Protein AF-A0A809X904-F1 (afdb_monomer)

pLDDT: mean 71.42, std 12.1, range [39.84, 95.19]

Sequence (79 aa):
MQVHPKAYLQLIARLWHFRASPPRNRDPDSQDASALLVYIAVVLALLLAVLEIDIHSAQLQSLGLLGDPIGINPIFLGP

Mean predicted aligned error: 15.93 Å

Foldseek 3Di:
DPDDVVVVVVVVVVVVVVVVDDDPDDDVVVVVVVVVVVVVVVVVVVVVVVVVCVVCVVVCVVVVNDPDPDDPDVVVVDD

Organism: NCBI:txid1355477

Radius of gyration: 21.54 Å; Cα contacts (8 Å, |Δi|>4): 9; chains: 1; bounding box: 44×50×46 Å

Solvent-accessible surface area (backbone atoms only — not comparable to full-atom values): 4915 Å² total; per-residue (Å²): 136,85,78,60,66,67,60,56,51,50,52,53,52,51,54,48,57,62,68,73,58,72,74,95,73,78,50,76,72,53,51,56,55,49,52,52,50,50,49,52,52,52,53,52,52,50,53,50,52,52,51,51,48,60,75,40,37,70,59,35,38,75,68,66,74,36,78,80,87,80,61,82,56,70,84,77,68,61,135

Structure (mmCIF, N/CA/C/O backbone):
data_AF-A0A809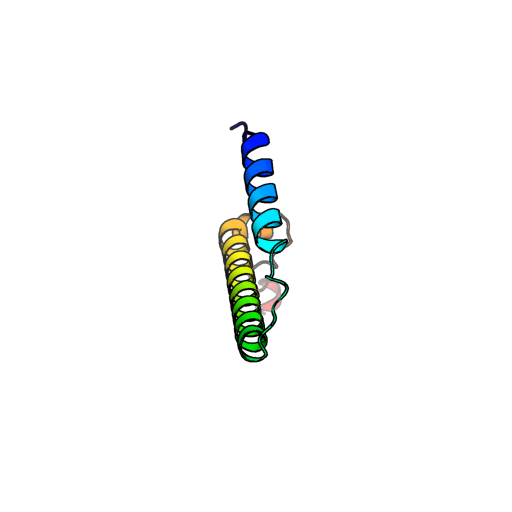X904-F1
#
_entry.id   AF-A0A809X904-F1
#
loop_
_atom_site.group_PDB
_atom_site.id
_atom_site.type_symbol
_atom_site.label_atom_id
_at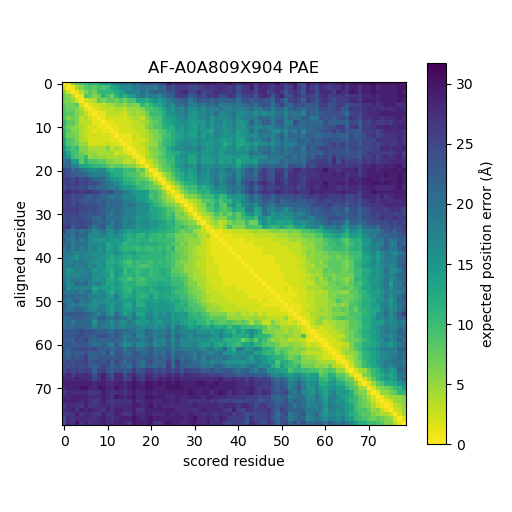om_site.label_alt_id
_atom_site.label_comp_id
_atom_site.label_asym_id
_atom_site.label_entity_id
_atom_site.label_seq_id
_atom_site.pdbx_PDB_ins_code
_atom_site.Cartn_x
_atom_site.Cartn_y
_atom_site.Cartn_z
_atom_site.occupancy
_atom_site.B_iso_or_equiv
_atom_site.auth_seq_id
_atom_site.auth_comp_id
_ato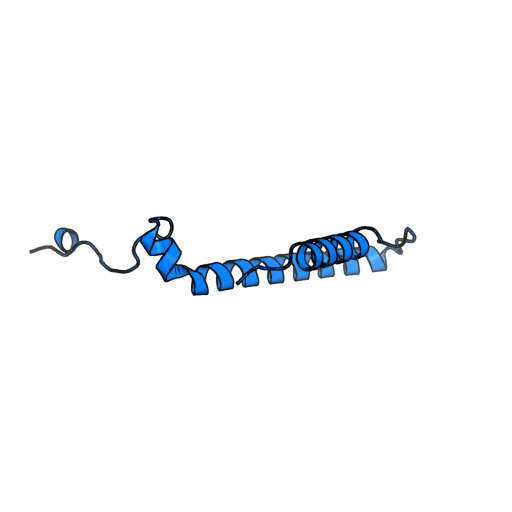m_site.auth_asym_id
_atom_site.auth_atom_id
_atom_site.pdbx_PDB_model_num
ATOM 1 N N . MET A 1 1 ? -1.138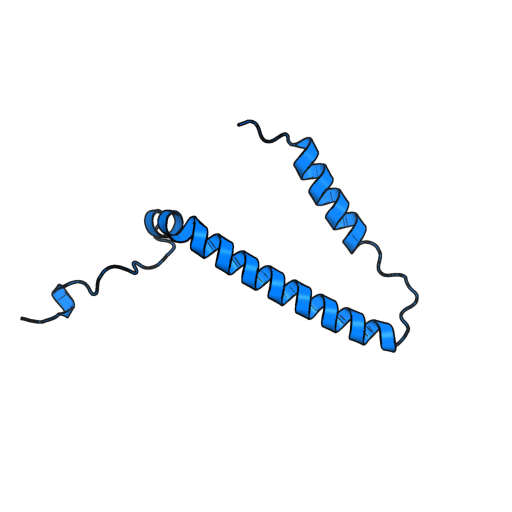 18.360 18.078 1.00 39.84 1 MET A N 1
ATOM 2 C CA . MET A 1 1 ? 0.055 18.266 17.207 1.00 39.84 1 MET A CA 1
ATOM 3 C C . MET A 1 1 ? -0.320 18.754 15.816 1.00 39.84 1 MET A C 1
ATOM 5 O O . MET A 1 1 ? -1.087 18.086 15.142 1.00 39.84 1 MET A O 1
ATOM 9 N N . GLN A 1 2 ? 0.130 19.949 15.421 1.00 55.72 2 GLN A N 1
ATOM 10 C CA . GLN A 1 2 ? -0.129 20.498 14.085 1.00 55.72 2 GLN A CA 1
ATOM 11 C C . GLN A 1 2 ? 0.963 19.988 13.143 1.00 55.72 2 GLN A C 1
ATOM 13 O O . GLN A 1 2 ? 2.103 20.444 13.201 1.00 55.72 2 GLN A O 1
ATOM 18 N N . VAL A 1 3 ? 0.640 18.984 12.330 1.00 56.94 3 VAL A N 1
ATOM 19 C CA . VAL A 1 3 ? 1.573 18.450 11.334 1.00 56.94 3 VAL A CA 1
ATOM 20 C C . VAL A 1 3 ? 1.746 19.520 10.260 1.00 56.94 3 VAL A C 1
ATOM 22 O O . VAL A 1 3 ? 0.790 19.907 9.594 1.00 56.94 3 VAL A O 1
ATOM 25 N N . HIS A 1 4 ? 2.954 20.067 10.158 1.00 60.44 4 HIS A N 1
ATOM 26 C CA . HIS A 1 4 ? 3.254 21.232 9.333 1.00 60.44 4 HIS A CA 1
ATOM 27 C C . HIS A 1 4 ? 3.068 20.877 7.838 1.00 60.44 4 HIS A C 1
ATOM 29 O O . HIS A 1 4 ? 3.882 20.129 7.287 1.00 60.44 4 HIS A O 1
ATOM 35 N N . PRO A 1 5 ? 2.036 21.397 7.141 1.00 69.81 5 PRO A N 1
ATOM 36 C CA . PRO A 1 5 ? 1.606 20.893 5.827 1.00 69.81 5 PRO A CA 1
ATOM 37 C C . PRO A 1 5 ? 2.671 21.063 4.734 1.00 69.81 5 PRO A C 1
ATOM 39 O O . PRO A 1 5 ? 2.722 20.300 3.772 1.00 69.81 5 PRO A O 1
ATOM 42 N N . LYS A 1 6 ? 3.589 22.022 4.915 1.00 70.81 6 LYS A N 1
ATOM 43 C CA . LYS A 1 6 ? 4.739 22.229 4.023 1.00 70.81 6 LYS A CA 1
ATOM 44 C C . LYS A 1 6 ? 5.712 21.047 4.011 1.00 70.81 6 LYS A C 1
ATOM 46 O O . LYS A 1 6 ? 6.240 20.739 2.950 1.00 70.81 6 LYS A O 1
ATOM 51 N N . ALA A 1 7 ? 5.925 20.376 5.145 1.00 73.38 7 ALA A N 1
ATOM 52 C CA . ALA A 1 7 ? 6.849 19.242 5.218 1.00 73.38 7 ALA A CA 1
ATOM 53 C C . ALA A 1 7 ? 6.305 18.033 4.442 1.00 73.38 7 ALA A C 1
ATOM 55 O O . ALA A 1 7 ? 7.038 17.373 3.710 1.00 73.38 7 ALA A O 1
ATOM 56 N N . TYR A 1 8 ? 4.995 17.800 4.538 1.00 73.31 8 TYR A N 1
ATOM 57 C CA . TYR A 1 8 ? 4.308 16.746 3.795 1.00 73.31 8 TYR A CA 1
ATOM 58 C C . TYR A 1 8 ? 4.346 16.995 2.280 1.00 73.31 8 TYR A C 1
ATOM 60 O O . TYR A 1 8 ? 4.697 16.106 1.507 1.00 73.31 8 TYR A O 1
ATOM 68 N N . LEU A 1 9 ? 4.089 18.233 1.850 1.00 80.50 9 LEU A N 1
ATOM 69 C CA . LEU A 1 9 ? 4.193 18.612 0.438 1.00 80.50 9 LEU A CA 1
ATOM 70 C C . LEU A 1 9 ? 5.624 18.479 -0.099 1.00 80.50 9 LEU A C 1
ATOM 72 O O . LEU A 1 9 ? 5.810 18.036 -1.229 1.00 80.50 9 LEU A O 1
ATOM 76 N N . GLN A 1 10 ? 6.637 18.812 0.704 1.00 79.19 10 GLN A N 1
ATOM 77 C CA . GLN A 1 10 ? 8.042 18.622 0.332 1.00 79.19 10 GLN A CA 1
ATOM 78 C C . GLN A 1 10 ? 8.410 17.143 0.198 1.00 79.19 10 GLN A C 1
ATOM 80 O O . GLN A 1 10 ? 9.126 16.776 -0.734 1.00 79.19 10 GLN A O 1
ATOM 85 N N . LEU A 1 11 ? 7.894 16.293 1.088 1.00 77.31 11 LEU A N 1
ATOM 86 C CA . LEU A 1 11 ? 8.066 14.846 1.005 1.00 77.31 11 LEU A CA 1
ATOM 87 C C . LEU A 1 11 ? 7.455 14.298 -0.295 1.00 77.31 11 LEU A C 1
ATOM 89 O O . LEU A 1 11 ? 8.125 13.580 -1.038 1.00 77.31 11 LEU A O 1
ATOM 93 N N . ILE A 1 12 ? 6.217 14.699 -0.609 1.00 78.62 12 ILE A N 1
ATOM 94 C CA . ILE A 1 12 ? 5.521 14.287 -1.835 1.00 78.62 12 ILE A CA 1
ATOM 95 C C . ILE A 1 12 ? 6.256 14.788 -3.080 1.00 78.62 12 ILE A C 1
ATOM 97 O O . ILE A 1 12 ? 6.477 14.014 -4.009 1.00 78.62 12 ILE A O 1
ATOM 101 N N . ALA A 1 13 ? 6.681 16.054 -3.100 1.00 78.69 13 ALA A N 1
ATOM 102 C CA . ALA A 1 13 ? 7.424 16.626 -4.221 1.00 78.69 13 ALA A CA 1
ATOM 103 C C . ALA A 1 13 ? 8.753 15.892 -4.457 1.00 78.69 13 ALA A C 1
ATOM 105 O O . ALA A 1 13 ? 9.133 15.641 -5.602 1.00 78.69 13 ALA A O 1
ATOM 106 N N . ARG A 1 14 ? 9.438 15.485 -3.380 1.00 72.75 14 ARG A N 1
ATOM 107 C CA . ARG A 1 14 ? 10.685 14.720 -3.463 1.00 72.75 14 ARG A CA 1
ATOM 108 C C . ARG A 1 14 ? 10.466 13.320 -4.028 1.00 72.75 14 ARG A C 1
ATOM 110 O O . ARG A 1 14 ? 11.239 12.893 -4.884 1.00 72.75 14 ARG A O 1
ATOM 117 N N . LEU A 1 15 ? 9.393 12.644 -3.612 1.00 74.56 15 LEU A N 1
ATOM 118 C CA . LEU A 1 15 ? 8.978 11.371 -4.208 1.00 74.56 15 LEU A CA 1
ATOM 119 C C . LEU A 1 15 ? 8.670 11.523 -5.704 1.00 74.56 15 LEU A C 1
ATOM 121 O O . LEU A 1 15 ? 9.064 10.682 -6.511 1.00 74.56 15 LEU A O 1
ATOM 125 N N . TRP A 1 16 ? 7.995 12.609 -6.085 1.00 72.50 16 TRP A N 1
ATOM 126 C CA . TRP A 1 16 ? 7.635 12.878 -7.476 1.00 72.50 16 TRP A CA 1
ATOM 127 C C . TRP A 1 16 ? 8.865 13.119 -8.353 1.00 72.50 16 TRP A C 1
ATOM 129 O O . TRP A 1 16 ? 8.967 12.557 -9.440 1.00 72.50 16 TRP A O 1
ATOM 139 N N . HIS A 1 17 ? 9.838 13.885 -7.859 1.00 67.94 17 HIS A N 1
ATOM 140 C CA . HIS A 1 17 ? 11.084 14.152 -8.574 1.00 67.94 17 HIS A CA 1
ATOM 141 C C . HIS A 1 17 ? 11.942 12.889 -8.745 1.00 67.94 17 HIS A C 1
ATOM 143 O O . HIS A 1 17 ? 12.590 12.715 -9.777 1.00 67.94 17 HIS A O 1
ATOM 149 N N . PHE A 1 18 ? 11.930 11.989 -7.759 1.00 63.41 18 PHE A N 1
ATOM 150 C CA . PHE A 1 18 ? 12.599 10.692 -7.866 1.00 63.41 18 PHE A CA 1
ATOM 151 C C . PHE A 1 18 ? 11.939 9.804 -8.931 1.00 63.41 18 PHE A C 1
ATOM 153 O O . PHE A 1 18 ? 12.621 9.134 -9.700 1.00 63.41 18 PHE A O 1
ATOM 160 N N . ARG A 1 19 ? 10.605 9.856 -9.038 1.00 62.31 19 ARG A N 1
ATOM 161 C CA . ARG A 1 19 ? 9.837 9.107 -10.043 1.00 62.31 19 ARG A CA 1
ATOM 162 C C . ARG A 1 19 ? 9.940 9.698 -11.456 1.00 62.31 19 ARG A C 1
ATOM 164 O O . ARG A 1 19 ? 9.849 8.955 -12.429 1.00 62.31 19 ARG A O 1
ATOM 171 N N . ALA A 1 20 ? 10.123 11.013 -11.579 1.00 58.75 20 ALA A N 1
ATOM 172 C CA . ALA A 1 20 ? 10.124 11.733 -12.855 1.00 58.75 20 ALA A CA 1
ATOM 173 C C . ALA A 1 20 ? 11.428 11.608 -13.664 1.00 58.75 20 ALA A C 1
ATOM 175 O O . ALA A 1 20 ? 11.478 12.082 -14.797 1.00 58.75 20 ALA A O 1
ATOM 176 N N . SER A 1 21 ? 12.468 10.962 -13.129 1.00 60.03 21 SER A N 1
ATOM 177 C CA . SER A 1 21 ? 13.721 10.748 -13.857 1.00 60.03 21 SER A CA 1
ATOM 178 C C . SER A 1 21 ? 14.079 9.267 -13.986 1.00 60.03 21 SER A C 1
ATOM 180 O O . SER A 1 21 ? 14.955 8.782 -13.269 1.00 60.03 21 SER A O 1
ATOM 182 N N . PRO A 1 22 ? 13.520 8.543 -14.968 1.00 59.84 22 PRO A N 1
ATOM 183 C CA . PRO A 1 22 ? 14.299 7.530 -15.646 1.00 59.84 22 PRO A CA 1
ATOM 184 C C . PRO A 1 22 ? 15.180 8.228 -16.702 1.00 59.84 22 PRO A C 1
ATOM 186 O O . PRO A 1 22 ? 14.650 8.946 -17.558 1.00 59.84 22 PRO A O 1
ATOM 189 N N . PRO A 1 23 ? 16.513 8.052 -16.686 1.00 58.03 23 PRO A N 1
ATOM 190 C CA . PRO A 1 23 ? 17.348 8.501 -17.790 1.00 58.03 23 PRO A CA 1
ATOM 191 C C . PRO A 1 23 ? 16.863 7.824 -19.078 1.00 58.03 23 PRO A C 1
ATOM 193 O O . PRO A 1 23 ? 16.659 6.614 -19.144 1.00 58.03 23 PRO A O 1
ATOM 196 N N . ARG A 1 24 ? 16.652 8.631 -20.119 1.00 56.38 24 ARG A N 1
ATOM 197 C CA . ARG A 1 24 ? 16.124 8.233 -21.436 1.00 56.38 24 ARG A CA 1
ATOM 198 C C . ARG A 1 24 ? 17.110 7.387 -22.268 1.00 56.38 24 ARG A C 1
ATOM 200 O O . ARG A 1 24 ? 16.923 7.241 -23.469 1.00 56.38 24 ARG A O 1
ATOM 207 N N . ASN A 1 25 ? 18.137 6.808 -21.651 1.00 59.69 25 ASN A N 1
ATOM 208 C CA . ASN A 1 25 ? 19.049 5.873 -22.300 1.00 59.69 25 ASN A CA 1
ATOM 209 C C . ASN A 1 25 ? 18.873 4.496 -21.653 1.00 59.69 25 ASN A C 1
ATOM 211 O O . ASN A 1 25 ? 19.561 4.154 -20.696 1.00 59.69 25 ASN A O 1
ATOM 215 N N . ARG A 1 26 ? 17.852 3.762 -22.108 1.00 56.94 26 ARG A N 1
ATOM 216 C CA . ARG A 1 26 ? 17.595 2.389 -21.672 1.00 56.94 26 ARG A CA 1
ATOM 217 C C . ARG A 1 26 ? 18.557 1.471 -22.414 1.00 56.94 26 ARG A C 1
ATOM 219 O O . ARG A 1 26 ? 18.249 1.046 -23.524 1.00 56.94 26 ARG A O 1
ATOM 226 N N . ASP A 1 27 ? 19.694 1.169 -21.801 1.00 60.38 27 ASP A N 1
ATOM 227 C CA . ASP A 1 27 ? 20.406 -0.062 -22.138 1.00 60.38 27 ASP A CA 1
ATOM 228 C C . ASP A 1 27 ? 19.481 -1.253 -21.832 1.00 60.38 27 ASP A C 1
ATOM 230 O O . ASP A 1 27 ? 18.756 -1.202 -20.831 1.00 60.38 27 ASP A O 1
ATOM 234 N N . PRO A 1 28 ? 19.464 -2.318 -22.646 1.00 60.59 28 PRO A N 1
ATOM 235 C CA . PRO A 1 28 ? 18.622 -3.490 -22.394 1.00 60.59 28 PRO A CA 1
ATOM 236 C C . PRO A 1 28 ? 18.872 -4.098 -20.999 1.00 60.59 28 PRO A C 1
ATOM 238 O O . PRO A 1 28 ? 17.914 -4.433 -20.310 1.00 60.59 28 PRO A O 1
ATOM 241 N N . ASP A 1 29 ? 20.116 -4.077 -20.506 1.00 59.75 29 ASP A N 1
ATOM 242 C CA . ASP A 1 29 ? 20.479 -4.489 -19.135 1.00 59.75 29 ASP A CA 1
ATOM 243 C C . ASP A 1 29 ? 19.841 -3.61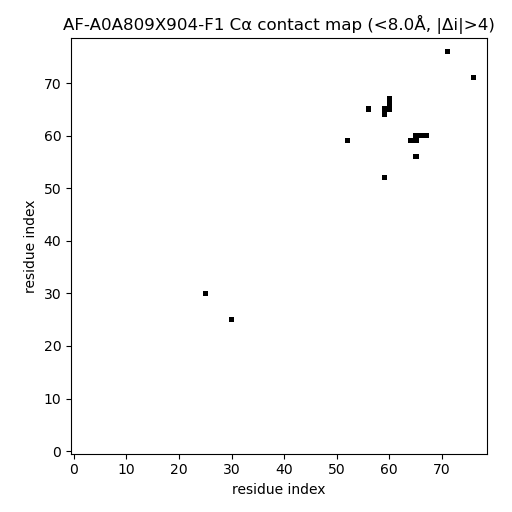4 -18.034 1.00 59.75 29 ASP A C 1
ATOM 245 O O . ASP A 1 29 ? 19.558 -4.069 -16.924 1.00 59.75 29 ASP A O 1
ATOM 249 N N . SER A 1 30 ? 19.570 -2.336 -18.324 1.00 57.53 30 SER A N 1
ATOM 250 C CA . SER A 1 30 ? 18.920 -1.424 -17.369 1.00 57.53 30 SER A CA 1
ATOM 251 C C . SER A 1 30 ? 17.419 -1.697 -17.212 1.00 57.53 30 SER A C 1
ATOM 253 O O . SER A 1 30 ? 16.812 -1.290 -16.217 1.00 57.53 30 SER A O 1
ATOM 255 N N . GLN A 1 31 ? 16.805 -2.388 -18.178 1.00 60.59 31 GLN A N 1
ATOM 256 C CA . GLN A 1 31 ? 15.383 -2.718 -18.155 1.00 60.59 31 GLN A CA 1
ATOM 257 C C . GLN A 1 31 ? 15.083 -3.837 -17.149 1.00 60.59 31 GLN A C 1
ATOM 259 O O . GLN A 1 31 ? 14.107 -3.732 -16.402 1.00 60.59 31 GLN A O 1
ATOM 264 N N . ASP A 1 32 ? 15.969 -4.828 -17.045 1.00 60.31 32 ASP A N 1
ATOM 265 C CA . ASP A 1 32 ? 15.869 -5.904 -16.054 1.00 60.31 32 ASP A CA 1
ATOM 266 C C . ASP A 1 32 ? 16.133 -5.385 -14.635 1.00 60.31 32 ASP A C 1
ATOM 268 O O . ASP A 1 32 ? 15.371 -5.675 -13.706 1.00 60.31 32 ASP A O 1
ATOM 272 N N . ALA A 1 33 ? 17.134 -4.510 -14.470 1.00 61.44 33 ALA A N 1
ATOM 273 C CA . ALA A 1 33 ? 17.371 -3.810 -13.207 1.00 61.44 33 ALA A CA 1
ATOM 274 C C . ALA A 1 33 ? 16.159 -2.950 -12.794 1.00 61.44 33 ALA A C 1
ATOM 276 O O . ALA A 1 33 ? 15.781 -2.919 -11.621 1.00 61.44 33 ALA A O 1
ATOM 277 N N . SER A 1 34 ? 15.495 -2.297 -13.757 1.00 71.00 34 SER A N 1
ATOM 278 C CA . SER A 1 34 ? 14.259 -1.547 -13.513 1.00 71.00 34 SER A CA 1
ATOM 279 C C . SER A 1 34 ? 13.105 -2.453 -13.078 1.00 71.00 34 SER A C 1
ATOM 281 O O . SER A 1 34 ? 12.336 -2.054 -12.204 1.00 71.00 34 SER A O 1
ATOM 283 N N . ALA A 1 35 ? 12.953 -3.643 -13.662 1.00 78.44 35 ALA A N 1
ATOM 284 C CA . ALA A 1 35 ? 11.896 -4.581 -13.284 1.00 78.44 35 ALA A CA 1
ATOM 285 C C . ALA A 1 35 ? 12.108 -5.133 -11.865 1.00 78.44 35 ALA A C 1
ATOM 287 O O . ALA A 1 35 ? 11.166 -5.169 -11.072 1.00 78.44 35 ALA A O 1
ATOM 288 N N . LEU A 1 36 ? 13.350 -5.476 -11.512 1.00 80.81 36 LEU A N 1
ATOM 289 C CA . LEU A 1 36 ? 13.713 -5.933 -10.170 1.00 80.81 36 LEU A CA 1
ATOM 290 C C . LEU A 1 36 ? 13.493 -4.842 -9.112 1.00 80.81 36 LEU A C 1
ATOM 292 O O . LEU A 1 36 ? 12.930 -5.116 -8.056 1.00 80.81 36 LEU A O 1
ATOM 296 N N . LEU A 1 37 ? 13.866 -3.591 -9.396 1.00 82.00 37 LEU A N 1
ATOM 297 C CA . LEU A 1 37 ? 13.605 -2.471 -8.486 1.00 82.00 37 LEU A CA 1
ATOM 298 C C . LEU A 1 37 ? 12.107 -2.209 -8.299 1.00 82.00 37 LEU A C 1
ATOM 300 O O . LEU A 1 37 ? 11.674 -1.935 -7.181 1.00 82.00 37 LEU A O 1
ATOM 304 N N . VAL A 1 38 ? 11.308 -2.325 -9.365 1.00 82.88 38 VAL A N 1
ATOM 305 C CA . VAL A 1 38 ? 9.844 -2.237 -9.268 1.00 82.88 38 VAL A CA 1
ATOM 306 C C . VAL A 1 38 ? 9.296 -3.378 -8.415 1.00 82.88 38 VAL A C 1
ATOM 308 O O . VAL A 1 38 ? 8.483 -3.125 -7.530 1.00 82.88 38 VAL A O 1
ATOM 311 N N . TYR A 1 39 ? 9.769 -4.609 -8.618 1.00 83.56 39 TYR A N 1
ATOM 312 C CA . TYR A 1 39 ? 9.372 -5.757 -7.806 1.00 83.56 39 TYR A CA 1
ATOM 313 C C . TYR A 1 39 ? 9.695 -5.542 -6.321 1.00 83.56 39 TYR A C 1
ATOM 315 O O . TYR A 1 39 ? 8.815 -5.678 -5.474 1.00 83.56 39 TYR A O 1
ATOM 323 N N . ILE A 1 40 ? 10.922 -5.115 -6.003 1.00 88.25 40 ILE A N 1
ATOM 324 C CA . ILE A 1 40 ? 11.339 -4.801 -4.630 1.00 88.25 40 ILE A CA 1
ATOM 325 C C . ILE A 1 40 ? 10.466 -3.690 -4.038 1.00 88.25 40 ILE A C 1
ATOM 327 O O . ILE A 1 40 ? 9.997 -3.821 -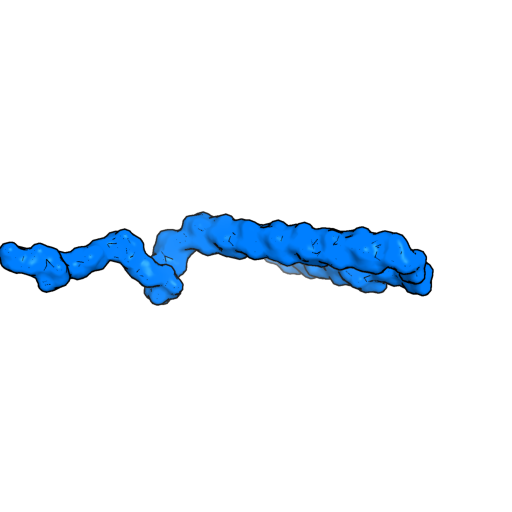2.910 1.00 88.25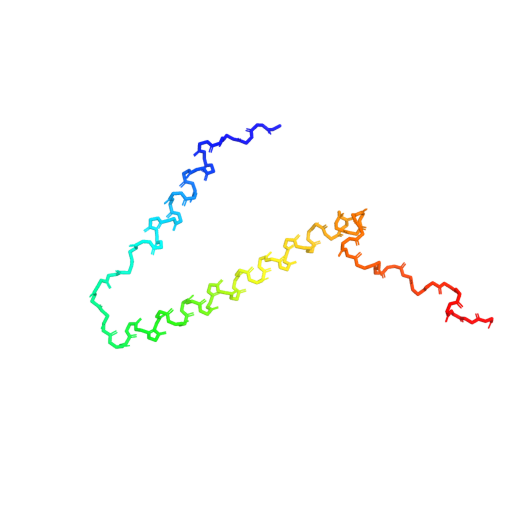 40 ILE A O 1
ATOM 331 N N . ALA A 1 41 ? 10.203 -2.618 -4.789 1.00 89.19 41 ALA A N 1
ATOM 332 C CA . ALA A 1 41 ? 9.355 -1.524 -4.327 1.00 89.19 41 ALA A CA 1
ATOM 333 C C . ALA A 1 41 ? 7.921 -1.990 -4.021 1.00 89.19 41 ALA A C 1
ATOM 335 O O . ALA A 1 41 ? 7.355 -1.581 -3.009 1.00 89.19 41 ALA A O 1
ATOM 336 N N . VAL A 1 42 ? 7.350 -2.869 -4.852 1.00 91.50 42 VAL A N 1
ATOM 337 C CA . VAL A 1 42 ? 6.022 -3.463 -4.624 1.00 91.50 42 VAL A CA 1
ATOM 338 C C . VAL A 1 42 ? 6.019 -4.336 -3.370 1.00 91.50 42 VAL A C 1
ATOM 340 O O . VAL A 1 42 ? 5.126 -4.190 -2.539 1.00 91.50 42 VAL A O 1
ATOM 343 N N . VAL A 1 43 ? 7.025 -5.199 -3.191 1.00 95.06 43 VAL A N 1
ATOM 344 C CA . VAL A 1 43 ? 7.147 -6.054 -1.998 1.00 95.06 43 VAL A CA 1
ATOM 345 C C . VAL A 1 43 ? 7.288 -5.209 -0.731 1.00 95.06 43 VAL A C 1
ATOM 347 O O . VAL A 1 43 ? 6.583 -5.449 0.245 1.00 95.06 43 VAL A O 1
ATOM 350 N N . LEU A 1 44 ? 8.145 -4.186 -0.745 1.00 94.75 44 LEU A N 1
ATOM 351 C CA . LEU A 1 44 ? 8.316 -3.277 0.391 1.00 94.75 44 LEU A CA 1
ATOM 352 C C . LEU A 1 44 ? 7.027 -2.514 0.714 1.00 94.75 44 LEU A C 1
ATOM 354 O O . LEU A 1 44 ? 6.669 -2.398 1.884 1.00 94.75 44 LEU A O 1
ATOM 358 N N . ALA A 1 45 ? 6.314 -2.025 -0.303 1.00 92.00 45 ALA A N 1
ATOM 359 C CA . ALA A 1 45 ? 5.032 -1.353 -0.115 1.00 92.00 45 ALA A CA 1
ATOM 360 C C . ALA A 1 45 ? 3.980 -2.295 0.492 1.00 92.00 45 ALA A C 1
ATOM 362 O O . ALA A 1 45 ? 3.236 -1.885 1.380 1.00 92.00 45 ALA A O 1
ATOM 363 N N . LEU A 1 46 ? 3.948 -3.558 0.057 1.00 95.19 46 LEU A N 1
ATOM 364 C CA . LEU A 1 46 ? 3.049 -4.569 0.607 1.00 95.19 46 LEU A CA 1
ATOM 365 C C . LEU A 1 46 ? 3.372 -4.873 2.076 1.00 95.19 46 LEU A C 1
ATOM 367 O O . LEU A 1 46 ? 2.467 -4.900 2.903 1.00 95.19 46 LEU A O 1
ATOM 371 N N . LEU A 1 47 ? 4.653 -5.050 2.413 1.00 94.31 47 LEU A N 1
ATOM 372 C CA . LEU A 1 47 ? 5.092 -5.286 3.792 1.00 94.31 47 LEU A CA 1
ATOM 373 C C . LEU A 1 47 ? 4.753 -4.106 4.708 1.00 94.31 47 LEU A C 1
ATOM 375 O O . LEU A 1 47 ? 4.269 -4.316 5.816 1.00 94.31 47 LEU A O 1
ATOM 379 N N . LEU A 1 48 ? 4.961 -2.874 4.236 1.00 91.19 48 LEU A N 1
ATOM 380 C CA . LEU A 1 48 ? 4.573 -1.669 4.968 1.00 91.19 48 LEU A CA 1
ATOM 381 C C . LEU A 1 48 ? 3.062 -1.596 5.180 1.00 91.19 48 LEU A C 1
ATOM 383 O O . LEU A 1 48 ? 2.630 -1.271 6.278 1.00 91.19 48 LEU A O 1
ATOM 387 N N . ALA A 1 49 ? 2.260 -1.927 4.166 1.00 88.75 49 ALA A N 1
ATOM 388 C CA . ALA A 1 49 ? 0.808 -1.952 4.303 1.00 88.75 49 ALA A CA 1
ATOM 389 C C . ALA A 1 49 ? 0.356 -2.974 5.356 1.00 88.75 49 ALA A C 1
ATOM 391 O O . ALA A 1 49 ? -0.490 -2.659 6.187 1.00 88.75 49 ALA A O 1
ATOM 392 N N . VAL A 1 50 ? 0.945 -4.175 5.360 1.00 88.25 50 VAL A N 1
ATOM 393 C CA . VAL A 1 50 ? 0.661 -5.195 6.381 1.00 88.25 50 VAL A CA 1
ATOM 394 C C . VAL A 1 50 ? 1.079 -4.713 7.772 1.00 88.25 50 VAL A C 1
ATOM 396 O O . VAL A 1 50 ? 0.307 -4.868 8.711 1.00 88.25 50 VAL A O 1
ATOM 399 N N . LEU A 1 51 ? 2.253 -4.091 7.905 1.00 90.12 51 LEU A N 1
ATOM 400 C CA . LEU A 1 51 ? 2.731 -3.550 9.180 1.00 90.12 51 LEU A CA 1
ATOM 401 C C . LEU A 1 51 ? 1.824 -2.429 9.709 1.00 90.12 51 LEU A C 1
ATOM 403 O O . LEU A 1 51 ? 1.512 -2.395 10.894 1.00 90.12 51 LEU A O 1
ATOM 407 N N . GLU A 1 52 ? 1.378 -1.530 8.836 1.00 85.69 52 GLU A N 1
ATOM 408 C CA . GLU A 1 52 ? 0.448 -0.457 9.190 1.00 85.69 52 GLU A CA 1
ATOM 409 C C . GLU A 1 52 ? -0.891 -1.037 9.675 1.00 85.69 52 GLU A C 1
ATOM 411 O O . GLU A 1 52 ? -1.424 -0.614 10.700 1.00 85.69 52 GLU A O 1
ATOM 416 N N . ILE A 1 53 ? -1.413 -2.054 8.978 1.00 81.81 53 ILE A N 1
ATOM 417 C CA . ILE A 1 53 ? -2.629 -2.771 9.384 1.00 81.81 53 ILE A CA 1
ATOM 418 C C . ILE A 1 53 ? -2.431 -3.468 10.733 1.00 81.81 53 ILE A C 1
ATOM 420 O O . ILE A 1 53 ? -3.354 -3.459 11.539 1.00 81.81 53 ILE A O 1
ATOM 424 N N . ASP A 1 54 ? -1.259 -4.048 10.997 1.00 81.31 54 ASP A N 1
ATOM 425 C CA . ASP A 1 54 ? -0.941 -4.712 12.266 1.00 81.31 54 ASP A CA 1
ATOM 426 C C . ASP A 1 54 ? -0.891 -3.714 13.436 1.00 81.31 54 ASP A C 1
ATOM 428 O O . ASP A 1 54 ? -1.549 -3.918 14.459 1.00 81.31 54 ASP A O 1
ATOM 432 N N . ILE A 1 55 ? -0.220 -2.570 13.255 1.00 84.06 55 ILE A N 1
ATOM 433 C CA . ILE A 1 55 ? -0.154 -1.486 14.253 1.00 84.06 55 ILE A CA 1
ATOM 434 C C . ILE A 1 55 ? -1.545 -0.913 14.536 1.00 84.06 55 ILE A C 1
ATOM 436 O O . ILE A 1 55 ? -1.911 -0.674 15.689 1.00 84.06 55 ILE A O 1
ATOM 440 N N . HIS A 1 56 ? -2.339 -0.702 13.487 1.00 80.00 56 HIS A N 1
ATOM 441 C CA . HIS A 1 56 ? -3.688 -0.157 13.594 1.00 80.00 56 HIS A CA 1
ATOM 442 C C . HIS A 1 56 ? -4.762 -1.240 13.732 1.00 80.00 56 HIS A C 1
ATOM 444 O O . HIS A 1 56 ? -5.950 -0.923 13.681 1.00 80.00 56 HIS A O 1
ATOM 450 N N . SER A 1 57 ? -4.384 -2.499 13.958 1.00 70.62 57 SER A N 1
ATOM 451 C CA . SER A 1 57 ? -5.302 -3.645 13.952 1.00 70.62 57 SER A CA 1
ATOM 452 C C . SER A 1 57 ? -6.426 -3.485 14.970 1.00 70.62 57 SER A C 1
ATOM 454 O O . SER A 1 57 ? -7.588 -3.680 14.629 1.00 70.62 57 SER A O 1
ATOM 456 N N . ALA A 1 58 ? -6.117 -3.021 16.183 1.00 66.38 58 ALA A N 1
ATOM 457 C CA . ALA A 1 58 ? -7.110 -2.743 17.221 1.00 66.38 58 ALA A CA 1
ATOM 458 C C . ALA A 1 58 ? -8.095 -1.622 16.824 1.00 66.38 58 ALA A C 1
ATOM 460 O O . ALA A 1 58 ? -9.289 -1.698 17.115 1.00 66.38 58 ALA A O 1
ATOM 461 N N . GLN A 1 59 ? -7.626 -0.587 16.117 1.00 73.00 59 GLN A N 1
ATOM 462 C CA . GLN A 1 59 ? -8.495 0.475 15.595 1.00 73.00 59 GLN A CA 1
ATOM 463 C C . GLN A 1 59 ? -9.343 -0.022 14.421 1.00 73.00 59 GLN A C 1
ATOM 465 O O . GLN A 1 59 ? -10.538 0.258 14.372 1.00 73.00 59 GLN A O 1
ATOM 470 N N . LEU A 1 60 ? -8.767 -0.807 13.513 1.00 70.31 60 LEU A N 1
ATOM 471 C CA . LEU A 1 60 ? -9.487 -1.422 12.398 1.00 70.31 60 LEU A CA 1
ATOM 472 C C . LEU A 1 60 ? -10.546 -2.422 12.883 1.00 70.31 60 LEU A C 1
ATOM 474 O O . LEU A 1 60 ? -11.639 -2.458 12.322 1.00 70.31 60 LEU A O 1
ATOM 478 N N . GLN A 1 61 ? -10.271 -3.165 13.957 1.00 69.94 61 GLN A N 1
ATOM 479 C CA . GLN A 1 61 ? -11.256 -3.998 14.655 1.00 69.94 61 GLN A CA 1
ATOM 480 C C . GLN A 1 61 ? -12.382 -3.148 15.249 1.00 6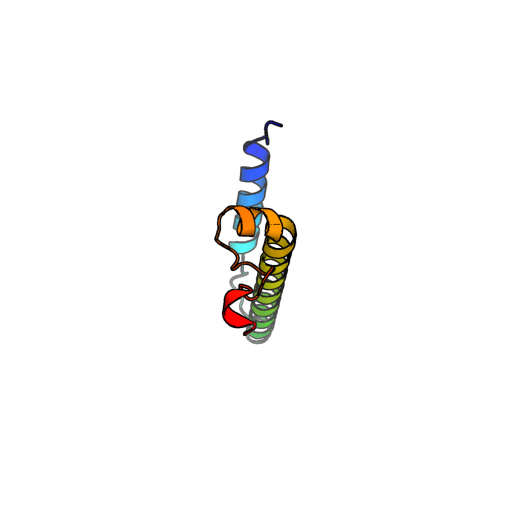9.94 61 GLN A C 1
ATOM 482 O O . GLN A 1 61 ? -13.552 -3.451 15.040 1.00 69.94 61 GLN A O 1
ATOM 487 N N . SER A 1 62 ? -12.054 -2.037 15.921 1.00 66.81 62 SER A N 1
ATOM 488 C CA . SER A 1 62 ? -13.070 -1.129 16.479 1.00 66.81 62 SER A CA 1
ATOM 489 C C . SER A 1 62 ? -13.973 -0.492 15.412 1.00 66.81 62 SER A C 1
ATOM 491 O O . SER A 1 62 ? -15.126 -0.169 15.685 1.00 66.81 62 SER A O 1
ATOM 493 N N . LEU A 1 63 ? -13.465 -0.350 14.183 1.00 73.44 63 LEU A N 1
ATOM 494 C CA . LEU A 1 63 ? -14.203 0.142 13.019 1.00 73.44 63 LEU A CA 1
ATOM 495 C C . LEU A 1 63 ? -14.972 -0.968 12.277 1.00 73.44 63 LEU A C 1
ATOM 497 O O . LEU A 1 63 ? -15.634 -0.677 11.282 1.00 73.44 63 LEU A O 1
ATOM 501 N N . GLY A 1 64 ? -14.877 -2.228 12.719 1.00 70.69 64 GLY A N 1
ATOM 502 C CA . GLY A 1 64 ? -15.487 -3.385 12.053 1.00 70.69 64 GLY A CA 1
ATOM 503 C C . GLY A 1 64 ? -14.857 -3.739 10.699 1.00 70.69 64 GLY A C 1
ATOM 504 O O . GLY A 1 64 ? -15.456 -4.474 9.919 1.00 70.69 64 GLY A O 1
ATOM 505 N N . LEU A 1 65 ? -13.672 -3.196 10.399 1.00 70.50 65 LEU A N 1
ATOM 506 C CA . LEU A 1 65 ? -12.935 -3.408 9.146 1.00 70.50 65 LEU A CA 1
ATOM 507 C C . LEU A 1 65 ? -11.998 -4.617 9.211 1.00 70.50 65 LEU A C 1
ATOM 509 O O . LEU A 1 65 ? -11.675 -5.200 8.177 1.00 70.50 65 LEU A O 1
ATOM 513 N N . LEU A 1 66 ? -11.572 -4.999 10.414 1.00 65.25 66 LEU A N 1
ATOM 514 C CA . LEU A 1 66 ? -10.968 -6.298 10.672 1.00 65.25 66 LEU A CA 1
ATOM 515 C C . LEU A 1 66 ? -12.070 -7.213 11.220 1.00 65.25 66 LEU A C 1
ATOM 517 O O . LEU A 1 66 ? -12.696 -6.872 12.223 1.00 65.25 66 LEU A O 1
ATOM 521 N N . GLY A 1 67 ? -12.309 -8.355 10.571 1.00 63.06 67 GLY A N 1
ATOM 522 C CA . GLY A 1 67 ? -13.157 -9.401 11.144 1.00 63.06 67 GLY A CA 1
ATOM 523 C C . GLY A 1 67 ? -12.625 -9.788 12.523 1.00 63.06 67 GLY A C 1
ATOM 524 O O . GLY A 1 67 ? -11.412 -9.906 12.691 1.00 63.06 67 GLY A O 1
ATOM 525 N N . ASP A 1 68 ? -13.525 -9.915 13.494 1.00 61.25 68 ASP A N 1
ATOM 526 C CA . ASP A 1 68 ? -13.193 -10.177 14.892 1.00 61.25 68 ASP A CA 1
ATOM 527 C C . ASP A 1 68 ? -12.244 -11.387 15.020 1.00 61.25 68 ASP A C 1
ATOM 529 O O . ASP A 1 68 ? -12.631 -12.500 14.651 1.00 61.25 68 ASP A O 1
ATOM 533 N N . PRO A 1 69 ? -10.997 -11.215 15.501 1.00 60.38 69 PRO A N 1
ATOM 534 C CA . PRO A 1 69 ? -10.138 -12.353 15.800 1.00 60.38 69 PRO A CA 1
ATOM 535 C C . PRO A 1 69 ? -10.511 -13.027 17.128 1.00 60.38 69 PRO A C 1
ATOM 537 O O . PRO A 1 69 ? -9.944 -14.072 17.451 1.00 60.38 69 PRO A O 1
ATOM 540 N N . ILE A 1 70 ? -11.446 -12.464 17.906 1.00 59.56 70 ILE A N 1
ATOM 541 C CA . ILE A 1 70 ? -11.833 -12.956 19.227 1.00 59.56 70 ILE A CA 1
ATOM 542 C C . ILE A 1 70 ? -13.245 -13.534 19.178 1.00 59.56 70 ILE A C 1
ATOM 544 O O . ILE A 1 70 ? -14.230 -12.921 19.563 1.00 59.56 70 ILE A O 1
ATOM 548 N N . GLY A 1 71 ? -13.308 -14.812 18.829 1.00 56.44 71 GLY A N 1
ATOM 549 C CA . GLY A 1 71 ? -14.399 -15.657 19.283 1.00 56.44 71 GLY A CA 1
ATOM 550 C C . GLY A 1 71 ? -15.170 -16.277 18.142 1.00 56.44 71 GLY A C 1
ATOM 551 O O . GLY A 1 71 ? -16.056 -15.679 17.538 1.00 56.44 71 GLY A O 1
ATOM 552 N N . ILE A 1 72 ? -14.925 -17.571 17.953 1.00 58.28 72 ILE A N 1
ATOM 553 C CA . ILE A 1 72 ? -16.011 -18.472 17.586 1.00 58.28 72 ILE A CA 1
ATOM 554 C C . ILE A 1 72 ? -17.159 -18.132 18.540 1.00 58.28 72 ILE A C 1
ATOM 556 O O . ILE A 1 72 ? -17.022 -18.315 19.751 1.00 58.28 72 ILE A O 1
ATOM 560 N N . ASN A 1 73 ? -18.241 -17.554 18.010 1.00 61.44 73 ASN A N 1
ATOM 561 C CA . ASN A 1 73 ? -19.419 -17.242 18.808 1.00 61.44 73 ASN A CA 1
ATOM 562 C C . ASN A 1 73 ? -19.788 -18.529 19.566 1.00 61.44 73 ASN A C 1
ATOM 564 O O . ASN A 1 73 ? -19.914 -19.566 18.913 1.00 61.44 73 ASN A O 1
ATOM 568 N N . PRO A 1 74 ? -19.911 -18.515 20.906 1.00 62.38 74 PRO A N 1
ATOM 569 C CA . PRO A 1 74 ? -20.149 -19.722 21.699 1.00 62.38 74 PRO A CA 1
ATOM 570 C C . PRO A 1 74 ? -21.412 -20.488 21.282 1.00 62.38 74 PRO A C 1
ATOM 572 O O . PRO A 1 74 ? -21.517 -21.678 21.553 1.00 62.38 74 PRO A O 1
ATOM 575 N N . ILE A 1 75 ? -22.320 -19.860 20.524 1.00 62.78 75 ILE A N 1
ATOM 576 C CA . ILE A 1 75 ? -23.410 -20.537 19.799 1.00 62.78 75 ILE A CA 1
ATOM 577 C C . ILE A 1 75 ? -22.924 -21.651 18.851 1.00 62.78 75 ILE A C 1
ATOM 579 O O . ILE A 1 75 ? -23.637 -22.629 18.646 1.00 62.78 75 ILE A O 1
ATOM 583 N N . PHE A 1 76 ? -21.725 -21.530 18.281 1.00 63.94 76 PHE A N 1
ATOM 584 C CA . PHE A 1 76 ? -21.104 -22.525 17.401 1.00 63.94 76 PHE A CA 1
ATOM 585 C C . PHE A 1 76 ? -20.233 -23.547 18.148 1.00 63.94 76 PHE A C 1
ATOM 587 O O . PHE A 1 7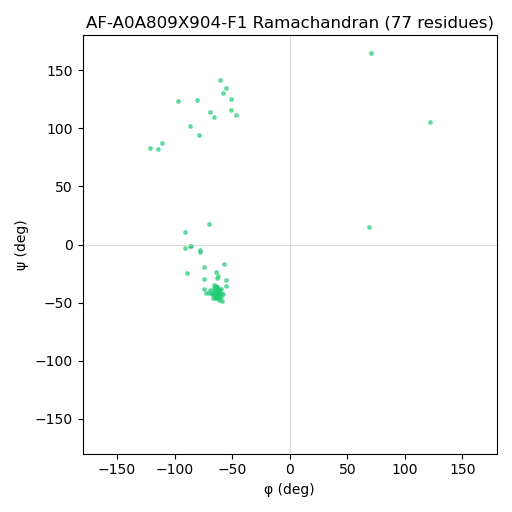6 ? -19.711 -24.458 17.512 1.00 63.94 76 PHE A O 1
ATOM 594 N N . LEU A 1 77 ? -20.067 -23.419 19.471 1.00 68.38 77 LEU A N 1
ATOM 595 C CA . LEU A 1 77 ? -19.306 -24.373 20.289 1.00 68.38 77 LEU A CA 1
ATOM 596 C C . LEU A 1 77 ? -20.138 -25.579 20.765 1.00 68.38 77 LEU A C 1
ATOM 598 O O . LEU A 1 77 ? -19.567 -26.504 21.333 1.00 68.38 77 LEU A O 1
ATOM 602 N N . GLY A 1 78 ? -21.433 -25.632 20.428 1.00 75.12 78 GLY A N 1
ATOM 603 C CA . GLY A 1 78 ? -22.319 -26.759 20.747 1.00 75.12 78 GLY A CA 1
ATOM 604 C C . GLY A 1 78 ? -22.658 -26.865 22.245 1.00 75.12 78 GLY A C 1
ATOM 605 O O . GLY A 1 78 ? -22.032 -26.187 23.058 1.00 75.12 78 GLY A O 1
ATOM 606 N N . PRO A 1 79 ? -23.692 -27.643 22.616 1.00 63.59 79 PRO A N 1
ATOM 607 C CA . PRO A 1 79 ? -24.008 -27.914 24.018 1.00 63.59 79 PRO A CA 1
ATOM 608 C C . PRO A 1 79 ? -22.931 -28.756 24.714 1.00 63.59 79 PRO A C 1
ATOM 610 O O . PRO A 1 79 ? -22.331 -29.630 24.045 1.00 63.59 79 PRO A O 1
#

Secondary structure (DSSP, 8-state):
----HHHHHHHHHHHHHHHT---S---HHHHHHHHHHHHHHHHHHHHHHHHHHHHTHHHHHHTT-S--SS---GGGS--